Protein AF-A0A1W9HDF4-F1 (afdb_monomer_lite)

pLDDT: mean 75.87, std 14.97, range [34.97, 94.56]

Foldseek 3Di:
DLVVQVLQCQLVVHQKDWAALVRVCVVPVDDSVVSVVVQCVCCPPVNNQKDFPAPADNPGTTIIGGWDWDWDPDDPPDDTDTDTDRSCVLCCCQPLVVLLVPDDPVVNVVLVVLLVPDDPVVNVVLLVVLVVVCVVSVHDDDPVVSVSSSSSSSCVPPVVVVCCVVPVCSPPSPVDDDD

Sequence (179 aa):
MFLQLVRETLARGRDRVRITIRALMEKTGLSKETVSHALRQLSSPSVDLVNVVDAGGAHRAGQYQVRWYTYEKRTFGTQPQRSRMKVRSLIDHSSIENRLLSLSAEDRALLEQSYLALQPTERRDVEDTVRDNLRTLGMVVTKPAFHQYVLYETMRRTMYHHIRRHYPNMFVFNPVSTS

Secondary structure (DSSP, 8-state):
-HHHHHHHHHTTT-SSEEE-HHHHHHHHT--HHHHHHHHHHHTSTTT--EEEEE---SSS-EEEEEPEEEEPP--TT----EEEEPHHHHHHHH-HHHHHHTS-HHHHHHHHHHHHHS-HHHHHHHHHHHHHHHHHHT----HHHHHHHHHHHHHHHHSHHHHHHH-TTSS--------

Structure (mmCIF, N/CA/C/O backbone):
data_AF-A0A1W9HDF4-F1
#
_entry.id   AF-A0A1W9HDF4-F1
#
loop_
_atom_site.group_PDB
_atom_site.id
_atom_site.type_symbol
_atom_site.label_atom_id
_atom_site.label_alt_id
_atom_site.label_comp_id
_atom_site.label_asym_id
_atom_site.label_entity_id
_atom_site.label_seq_id
_atom_site.pdbx_PDB_ins_code
_atom_site.Cartn_x
_atom_site.Cartn_y
_atom_site.Cartn_z
_atom_site.occupancy
_atom_site.B_iso_or_equiv
_atom_site.auth_seq_id
_atom_site.auth_comp_id
_atom_site.auth_asym_id
_atom_site.auth_atom_id
_atom_site.pdbx_PDB_model_num
ATOM 1 N N . MET A 1 1 ? -9.714 7.488 15.473 1.00 73.69 1 MET A N 1
ATOM 2 C CA . MET A 1 1 ? -9.322 6.215 16.127 1.00 73.69 1 MET A CA 1
ATOM 3 C C . MET A 1 1 ? -9.358 5.022 15.166 1.00 73.69 1 MET A C 1
ATOM 5 O O . MET A 1 1 ? -8.306 4.435 14.955 1.00 73.69 1 MET A O 1
ATOM 9 N N . PHE A 1 2 ? -10.486 4.715 14.508 1.00 72.19 2 PHE A N 1
ATOM 10 C CA . PHE A 1 2 ? -10.570 3.617 13.522 1.00 72.19 2 PHE A CA 1
ATOM 11 C C . PHE A 1 2 ? -9.492 3.682 12.423 1.00 72.19 2 PHE A C 1
ATOM 13 O O . PHE A 1 2 ? -8.746 2.727 12.240 1.00 72.19 2 PHE A O 1
ATOM 20 N N . LEU A 1 3 ? -9.324 4.845 11.778 1.00 68.62 3 LEU A N 1
ATOM 21 C CA . LEU A 1 3 ? -8.291 5.068 10.753 1.00 68.62 3 LEU A CA 1
ATOM 22 C C . LEU A 1 3 ? -6.858 4.807 11.256 1.00 68.62 3 LEU A C 1
ATOM 24 O O . LEU A 1 3 ? -6.003 4.369 10.492 1.00 68.62 3 LEU A O 1
ATOM 28 N N . GLN A 1 4 ? -6.593 5.019 12.549 1.00 76.75 4 GLN A N 1
ATOM 29 C CA . GLN A 1 4 ? -5.283 4.732 13.132 1.00 76.75 4 GLN A CA 1
ATOM 30 C C . GLN A 1 4 ? -5.059 3.223 13.285 1.00 76.75 4 GLN A C 1
ATOM 32 O O . GLN A 1 4 ? -3.978 2.737 12.969 1.00 76.75 4 GLN A O 1
ATOM 37 N N . LEU A 1 5 ? -6.075 2.469 13.718 1.00 73.19 5 LEU A N 1
ATOM 38 C CA . LEU A 1 5 ? -6.012 1.003 13.771 1.00 73.19 5 LEU A CA 1
ATOM 39 C C . LEU A 1 5 ? -5.885 0.395 12.367 1.00 73.19 5 LEU A C 1
ATOM 41 O O . LEU A 1 5 ? -5.130 -0.554 12.163 1.00 73.19 5 LEU A O 1
ATOM 45 N N . VAL A 1 6 ? -6.576 0.981 11.388 1.00 71.50 6 VAL A N 1
ATOM 46 C CA . VAL A 1 6 ? -6.438 0.659 9.963 1.00 71.50 6 VAL A CA 1
ATOM 47 C C . VAL A 1 6 ? -5.000 0.868 9.487 1.00 71.50 6 VAL A C 1
ATOM 49 O O . VAL A 1 6 ? -4.418 -0.022 8.876 1.00 71.50 6 VAL A O 1
ATOM 52 N N . ARG A 1 7 ? -4.387 2.013 9.799 1.00 69.56 7 ARG A N 1
ATOM 53 C CA . ARG A 1 7 ? -2.997 2.287 9.414 1.00 69.56 7 ARG A CA 1
ATOM 54 C C . ARG A 1 7 ? -2.027 1.284 10.040 1.00 69.56 7 ARG A C 1
ATOM 56 O O . ARG A 1 7 ? -1.151 0.781 9.351 1.00 69.56 7 ARG A O 1
ATOM 63 N N . GLU A 1 8 ? -2.194 0.957 11.320 1.00 70.75 8 GLU A N 1
ATOM 64 C CA . GLU A 1 8 ? -1.328 -0.008 12.016 1.00 70.75 8 GLU A CA 1
ATOM 65 C C . GLU A 1 8 ? -1.533 -1.464 11.548 1.00 70.75 8 GLU A C 1
ATOM 67 O O . GLU A 1 8 ? -0.608 -2.268 11.671 1.00 70.75 8 GLU A O 1
ATOM 72 N N . THR A 1 9 ? -2.710 -1.814 11.010 1.00 68.50 9 THR A N 1
ATOM 73 C CA . THR A 1 9 ? -2.972 -3.131 10.392 1.00 68.50 9 THR A CA 1
ATOM 74 C C . THR A 1 9 ? -2.440 -3.194 8.960 1.00 68.50 9 THR A C 1
ATOM 76 O O . THR A 1 9 ? -1.577 -4.021 8.665 1.00 68.50 9 THR A O 1
ATOM 79 N N . LEU A 1 10 ? -2.909 -2.306 8.075 1.00 63.28 10 LEU A N 1
ATOM 80 C CA . LEU A 1 10 ? -2.594 -2.343 6.643 1.00 63.28 10 LEU A CA 1
ATOM 81 C C . LEU A 1 10 ? -1.150 -1.951 6.337 1.00 63.28 10 LEU A C 1
ATOM 83 O O . LEU A 1 10 ? -0.458 -2.700 5.656 1.00 63.28 10 LEU A O 1
ATOM 87 N N . ALA A 1 11 ? -0.662 -0.820 6.860 1.00 59.16 11 ALA A N 1
ATOM 88 C CA . ALA A 1 11 ? 0.677 -0.332 6.509 1.00 59.16 11 ALA A CA 1
ATOM 89 C C . ALA A 1 11 ? 1.799 -1.239 7.043 1.00 59.16 11 ALA A C 1
ATOM 91 O O . ALA A 1 11 ? 2.931 -1.164 6.579 1.00 59.16 11 ALA A O 1
ATOM 92 N N . ARG A 1 12 ? 1.496 -2.100 8.023 1.00 61.19 12 ARG A N 1
ATOM 93 C CA . ARG A 1 12 ? 2.459 -3.034 8.625 1.00 61.19 12 ARG A CA 1
ATOM 94 C C . ARG A 1 12 ? 2.216 -4.494 8.242 1.00 61.19 12 ARG A C 1
ATOM 96 O O . ARG A 1 12 ? 2.921 -5.359 8.757 1.00 61.19 12 ARG A O 1
ATOM 103 N N . GLY A 1 13 ? 1.215 -4.777 7.405 1.00 54.84 13 GLY A N 1
ATOM 104 C CA . GLY A 1 13 ? 0.866 -6.135 6.980 1.00 54.84 13 GLY A CA 1
ATOM 105 C C . GLY A 1 13 ? 0.425 -7.066 8.116 1.00 54.84 13 GLY A C 1
ATOM 106 O O . GLY A 1 13 ? 0.614 -8.279 8.038 1.00 54.84 13 GLY A O 1
ATOM 107 N N . ARG A 1 14 ? -0.121 -6.519 9.210 1.00 66.06 14 ARG A N 1
ATOM 108 C CA . ARG A 1 14 ? -0.505 -7.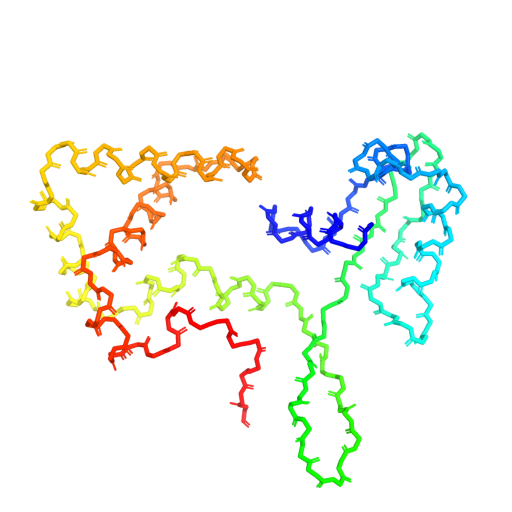290 10.402 1.00 66.06 14 ARG A CA 1
ATOM 109 C C . ARG A 1 14 ? -2.018 -7.438 10.476 1.00 66.06 14 ARG A C 1
ATOM 111 O O . ARG A 1 14 ? -2.751 -6.458 10.424 1.00 66.06 14 ARG A O 1
ATOM 118 N N . ASP A 1 15 ? -2.474 -8.662 10.726 1.00 65.81 15 ASP A N 1
ATOM 119 C CA . ASP A 1 15 ? -3.896 -8.956 10.966 1.00 65.81 15 ASP A CA 1
ATOM 120 C C . ASP A 1 15 ? -4.371 -8.453 12.349 1.00 65.81 15 ASP A C 1
ATOM 122 O O . ASP A 1 15 ? -5.561 -8.281 12.600 1.00 65.81 15 ASP A O 1
ATOM 126 N N . ARG A 1 16 ? -3.431 -8.186 13.271 1.00 75.56 16 ARG A N 1
ATOM 127 C CA . ARG A 1 16 ? -3.704 -7.698 14.632 1.00 75.56 16 ARG A CA 1
ATOM 128 C C . ARG A 1 16 ? -2.784 -6.541 15.005 1.00 75.56 16 ARG A C 1
ATOM 130 O O . ARG A 1 16 ? -1.571 -6.601 14.799 1.00 75.56 16 ARG A O 1
ATOM 137 N N . VAL A 1 17 ? -3.354 -5.525 15.639 1.00 80.00 17 VAL A N 1
ATOM 138 C CA . VAL A 1 17 ? -2.650 -4.368 16.195 1.00 80.00 17 VAL A CA 1
ATOM 139 C C . VAL A 1 17 ? -2.481 -4.570 17.688 1.00 80.00 17 VAL A C 1
ATOM 141 O O . VAL A 1 17 ? -3.456 -4.747 18.415 1.00 80.00 17 VAL A O 1
ATOM 144 N N . ARG A 1 18 ? -1.230 -4.515 18.149 1.00 83.31 18 ARG A N 1
ATOM 145 C CA . ARG A 1 18 ? -0.892 -4.390 19.569 1.00 83.31 18 ARG A CA 1
ATOM 146 C C . ARG A 1 18 ? -0.634 -2.923 19.876 1.00 83.31 18 ARG A C 1
ATOM 148 O O . ARG A 1 18 ? 0.366 -2.384 19.413 1.00 83.31 18 ARG A O 1
ATOM 155 N N . ILE A 1 19 ? -1.522 -2.285 20.633 1.00 80.94 19 ILE A N 1
ATOM 156 C CA . ILE A 1 19 ? -1.380 -0.872 21.006 1.00 80.94 19 ILE A CA 1
ATOM 157 C C . ILE A 1 19 ? -1.970 -0.613 22.395 1.00 80.94 19 ILE A C 1
ATOM 159 O O . ILE A 1 19 ? -2.956 -1.229 22.795 1.00 80.94 19 ILE A O 1
ATOM 163 N N . THR A 1 20 ? -1.341 0.269 23.169 1.00 84.44 20 THR A N 1
ATOM 164 C CA . THR A 1 20 ? -1.866 0.706 24.471 1.00 84.44 20 THR A CA 1
ATOM 165 C C . THR A 1 20 ? -2.907 1.808 24.281 1.00 84.44 20 THR A C 1
ATOM 167 O O . THR A 1 20 ? -2.873 2.548 23.296 1.00 84.44 20 THR A O 1
ATOM 170 N N . ILE A 1 21 ? -3.811 1.969 25.252 1.00 82.94 21 ILE A N 1
ATOM 171 C CA . ILE A 1 21 ? -4.768 3.089 25.253 1.00 82.94 21 ILE A CA 1
ATOM 172 C C . ILE A 1 21 ? -4.020 4.429 25.262 1.00 82.94 21 ILE A C 1
ATOM 174 O O . ILE A 1 21 ? -4.385 5.333 24.519 1.00 82.94 21 ILE A O 1
ATOM 178 N N . ARG A 1 22 ? -2.919 4.529 26.019 1.00 81.25 22 ARG A N 1
ATOM 179 C CA . ARG A 1 22 ? -2.060 5.720 26.040 1.00 81.25 22 ARG A CA 1
ATOM 180 C C . ARG A 1 22 ? -1.508 6.070 24.654 1.00 81.25 22 ARG A C 1
ATOM 182 O O . ARG A 1 22 ? -1.639 7.209 24.226 1.00 81.25 22 ARG A O 1
ATOM 189 N N . ALA A 1 23 ? -0.965 5.096 23.924 1.00 81.88 23 ALA A N 1
ATOM 190 C CA . ALA A 1 23 ? -0.451 5.336 22.575 1.00 81.88 23 ALA A CA 1
ATOM 191 C C . ALA A 1 23 ? -1.566 5.725 21.587 1.00 81.88 23 ALA A C 1
ATOM 193 O O . ALA A 1 23 ? -1.332 6.506 20.668 1.00 81.88 23 ALA A O 1
ATOM 194 N N . LEU A 1 24 ? -2.788 5.206 21.768 1.00 82.38 24 LEU A N 1
ATOM 195 C CA . LEU A 1 24 ? -3.950 5.648 20.993 1.00 82.38 24 LEU A CA 1
ATOM 196 C C . LEU A 1 24 ? -4.321 7.101 21.304 1.00 82.38 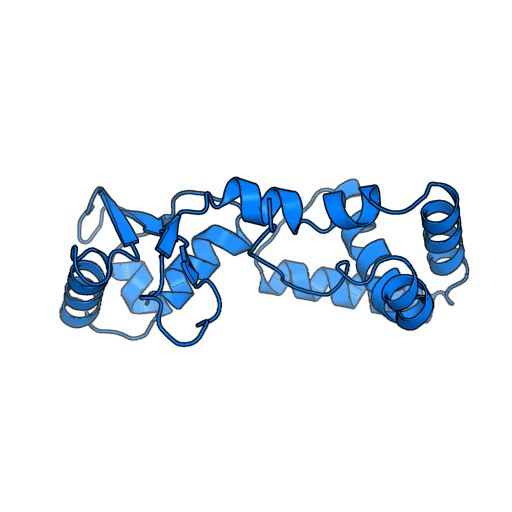24 LEU A C 1
ATOM 198 O O . LEU A 1 24 ? -4.607 7.845 20.368 1.00 82.38 24 LEU A O 1
ATOM 202 N N . MET A 1 25 ? -4.292 7.512 22.574 1.00 86.69 25 MET A N 1
ATOM 203 C CA . MET A 1 25 ? -4.521 8.906 22.971 1.00 86.69 25 MET A CA 1
ATOM 204 C C . MET A 1 25 ? -3.478 9.826 22.334 1.00 86.69 25 MET A C 1
ATOM 206 O O . MET A 1 25 ? -3.850 10.760 21.635 1.00 86.69 25 MET A O 1
ATOM 210 N N . GLU A 1 26 ? -2.189 9.508 22.471 1.00 85.38 26 GLU A N 1
ATOM 211 C CA . GLU A 1 26 ? -1.086 10.298 21.903 1.00 85.38 26 GLU A CA 1
ATOM 212 C C . GLU A 1 26 ? -1.191 10.425 20.373 1.00 85.38 26 GLU A C 1
ATOM 214 O O . GLU A 1 26 ? -1.045 11.513 19.827 1.00 85.38 26 GLU A O 1
ATOM 219 N N . LYS A 1 27 ? -1.519 9.335 19.665 1.00 83.56 27 LYS A N 1
ATOM 220 C CA . LYS A 1 27 ? -1.651 9.343 18.195 1.00 83.56 27 LYS A CA 1
ATOM 221 C C . LYS A 1 27 ? -2.913 10.033 17.679 1.00 83.56 27 LYS A C 1
ATOM 223 O O . LYS A 1 27 ? -2.958 10.386 16.505 1.00 83.56 27 LYS A O 1
ATOM 228 N N . THR A 1 28 ? -3.963 10.139 18.493 1.00 79.69 28 THR A N 1
ATOM 229 C CA . THR A 1 28 ? -5.262 10.680 18.050 1.00 79.69 28 THR A CA 1
ATOM 230 C C . THR A 1 28 ? -5.625 12.018 18.684 1.00 79.69 28 THR A C 1
ATOM 232 O O . THR A 1 28 ? -6.582 12.636 18.233 1.00 79.69 28 THR A O 1
ATOM 235 N N . GLY A 1 29 ? -4.898 12.456 19.714 1.00 85.25 29 GLY A N 1
ATOM 236 C CA . GLY A 1 29 ? -5.218 13.645 20.507 1.00 85.25 29 GLY A CA 1
ATOM 237 C C . GLY A 1 29 ? -6.481 13.508 21.369 1.00 85.25 29 GLY A C 1
ATOM 238 O O . GLY A 1 29 ? -6.961 14.502 21.902 1.00 85.25 29 GLY A O 1
ATOM 239 N N . LEU A 1 30 ? -7.054 12.305 21.493 1.00 87.50 30 LEU A N 1
ATOM 240 C CA . LEU A 1 30 ? -8.329 12.077 22.183 1.00 87.50 30 LEU A CA 1
ATOM 241 C C . LEU A 1 30 ? -8.135 11.716 23.661 1.00 87.50 30 LEU A C 1
ATOM 243 O O . LEU A 1 30 ? -7.152 11.071 24.031 1.00 87.50 30 LEU A O 1
ATOM 247 N N . SER A 1 31 ? -9.123 12.059 24.497 1.00 88.88 31 SER A N 1
ATOM 248 C CA . SER A 1 31 ? -9.142 11.659 25.910 1.00 88.88 31 SER A CA 1
ATOM 249 C C . SER A 1 31 ? -9.297 10.145 26.077 1.00 88.88 31 SER A C 1
ATOM 251 O O . SER A 1 31 ? -9.812 9.444 25.198 1.00 88.88 31 SER A O 1
ATOM 253 N N . LYS A 1 32 ? -8.891 9.626 27.240 1.00 86.19 32 LYS A N 1
ATOM 254 C CA . LYS A 1 32 ? -8.983 8.198 27.572 1.00 86.19 32 LYS A CA 1
ATOM 255 C C . LYS A 1 32 ? -10.421 7.686 27.477 1.00 86.19 32 LYS A C 1
ATOM 257 O O . LYS A 1 32 ? -10.657 6.602 26.938 1.00 86.19 32 LYS A O 1
ATOM 262 N N . GLU A 1 33 ? -11.374 8.463 27.978 1.00 86.88 33 GLU A N 1
ATOM 263 C CA . GLU A 1 33 ? -12.805 8.153 27.976 1.00 86.88 33 GLU A CA 1
ATOM 264 C C . GLU A 1 33 ? -13.315 8.061 26.539 1.00 86.88 33 GLU A C 1
ATOM 266 O O . GLU A 1 33 ? -13.975 7.085 26.180 1.00 86.88 33 GLU A O 1
ATOM 271 N N . THR A 1 34 ? -12.920 9.019 25.695 1.00 86.44 34 THR A N 1
ATOM 272 C CA . THR A 1 34 ? -13.292 9.066 24.278 1.00 86.44 34 THR A CA 1
ATOM 273 C C . THR A 1 34 ? -12.715 7.879 23.513 1.00 86.44 34 THR A C 1
ATOM 275 O O . THR A 1 34 ? -13.435 7.223 22.763 1.00 86.44 34 THR A O 1
ATOM 278 N N . VAL A 1 35 ? -11.439 7.542 23.732 1.00 85.88 35 VAL A N 1
ATOM 279 C CA . VAL A 1 35 ? -10.800 6.366 23.117 1.00 85.88 35 VAL A CA 1
ATOM 280 C C . VAL A 1 35 ? -11.504 5.079 23.548 1.00 85.88 35 VAL A C 1
ATOM 282 O O . VAL A 1 35 ? -11.817 4.236 22.708 1.00 85.88 35 VAL A O 1
ATOM 285 N N . SER A 1 36 ? -11.806 4.940 24.839 1.00 85.62 36 SER A N 1
ATOM 286 C CA . SER A 1 36 ? -12.456 3.747 25.396 1.00 85.62 36 SER A CA 1
ATOM 287 C C . SER A 1 36 ? -13.902 3.601 24.917 1.00 85.62 36 SER A C 1
ATOM 289 O O . SER A 1 36 ? -14.360 2.497 24.623 1.00 85.62 36 SER A O 1
ATOM 291 N N . HIS A 1 37 ? -14.640 4.708 24.821 1.00 86.69 37 HIS A N 1
ATOM 292 C CA . HIS A 1 37 ? -15.989 4.734 24.264 1.00 86.69 37 HIS A CA 1
ATOM 293 C C . HIS A 1 37 ? -15.977 4.401 22.771 1.00 86.69 37 HIS A C 1
ATOM 295 O O . HIS A 1 37 ? -16.735 3.543 22.327 1.00 86.69 37 HIS A O 1
ATOM 301 N N . ALA A 1 38 ? -15.063 5.003 22.009 1.00 84.31 38 ALA A N 1
ATOM 302 C CA . ALA A 1 38 ? -14.924 4.726 20.590 1.00 84.31 38 ALA A CA 1
ATOM 303 C C . ALA A 1 38 ? -14.551 3.255 20.335 1.00 84.31 38 ALA A C 1
ATOM 305 O O . ALA A 1 38 ? -15.099 2.651 19.422 1.00 84.31 38 ALA A O 1
ATOM 306 N N . LEU A 1 39 ? -13.677 2.645 21.147 1.00 85.19 39 LEU A N 1
ATOM 307 C CA . LEU A 1 39 ? -13.355 1.214 21.031 1.00 85.19 39 LEU A CA 1
ATOM 308 C C . LEU A 1 39 ? -14.587 0.341 21.278 1.00 85.19 39 LEU A C 1
ATOM 310 O O . LEU A 1 39 ? -14.863 -0.534 20.463 1.00 85.19 39 LEU A O 1
ATOM 314 N N . ARG A 1 40 ? -15.365 0.632 22.331 1.00 85.38 40 ARG A N 1
ATOM 315 C CA . ARG A 1 40 ? -16.626 -0.072 22.618 1.00 85.38 40 ARG A CA 1
ATOM 316 C C . ARG A 1 40 ? -17.652 0.075 21.498 1.00 85.38 40 ARG A C 1
ATOM 318 O O . ARG A 1 40 ? -18.304 -0.900 21.147 1.00 85.38 40 ARG A O 1
ATOM 325 N N . GLN A 1 41 ? -17.792 1.270 20.926 1.00 83.25 41 GLN A N 1
ATOM 326 C CA . GLN A 1 41 ? -18.705 1.488 19.806 1.00 83.25 41 GLN A CA 1
ATOM 327 C C . GLN A 1 41 ? -18.247 0.746 18.553 1.00 83.25 41 GLN A C 1
ATOM 329 O O . GLN A 1 41 ? -19.058 0.074 17.925 1.00 83.25 41 GLN A O 1
ATOM 334 N N . LEU A 1 42 ? -16.958 0.799 18.212 1.00 82.31 42 LEU A N 1
ATOM 335 C CA . LEU A 1 42 ? -16.423 0.084 17.051 1.00 82.31 42 LEU A CA 1
ATOM 336 C C . LEU A 1 42 ? -16.481 -1.440 17.200 1.00 82.31 42 LEU A C 1
ATOM 338 O O . LEU A 1 42 ? -16.573 -2.127 16.185 1.00 82.31 42 LEU A O 1
ATOM 342 N N . SER A 1 43 ? -16.431 -1.964 18.427 1.00 83.94 43 SER A N 1
ATOM 343 C CA . SER A 1 43 ? -16.581 -3.395 18.712 1.00 83.94 43 SER A CA 1
ATOM 344 C C . SER A 1 43 ? -18.008 -3.821 19.045 1.00 83.94 43 SER A C 1
ATOM 346 O O . SER A 1 43 ? -18.232 -4.982 19.384 1.00 83.94 43 SER A O 1
ATOM 348 N N . SER A 1 44 ? -18.970 -2.898 19.005 1.00 78.50 44 SER A N 1
ATOM 349 C CA . SER A 1 44 ? -20.373 -3.222 19.252 1.00 78.50 44 SER A CA 1
ATOM 350 C C . SER A 1 44 ? -20.926 -4.105 18.127 1.00 78.50 44 SER A C 1
ATOM 352 O O . SER A 1 44 ? -20.519 -3.928 16.979 1.00 78.50 44 SER A O 1
ATOM 354 N N . PRO A 1 45 ? -21.889 -5.004 18.397 1.00 71.75 45 PRO A N 1
ATOM 355 C CA . PRO A 1 45 ? -22.471 -5.860 17.360 1.00 71.75 45 PRO A CA 1
ATOM 356 C C . PRO A 1 45 ? -23.126 -5.096 16.197 1.00 71.75 45 PRO A C 1
ATOM 358 O O . PRO A 1 45 ? -23.219 -5.621 15.092 1.00 71.75 45 PRO A O 1
ATOM 361 N N . SER A 1 46 ? -23.577 -3.858 16.423 1.00 68.19 46 SER A N 1
ATOM 362 C CA . SER A 1 46 ? -24.209 -3.024 15.394 1.00 68.19 46 SER A CA 1
ATOM 363 C C . SER A 1 46 ? -23.201 -2.420 14.405 1.00 68.19 46 SER A C 1
ATOM 365 O O . SER A 1 46 ? -23.499 -2.272 13.215 1.00 68.19 46 SER A O 1
ATOM 367 N N . VAL A 1 47 ? -21.995 -2.088 14.872 1.00 74.62 47 VAL A N 1
ATOM 368 C CA . VAL A 1 47 ? -20.924 -1.500 14.050 1.00 74.62 47 VAL A CA 1
ATOM 369 C C . VAL A 1 47 ? -19.959 -2.580 13.556 1.00 74.62 47 VAL A C 1
ATOM 371 O O . VAL A 1 47 ? -19.673 -2.648 12.365 1.00 74.62 47 VAL A O 1
ATOM 374 N N . ASP A 1 48 ? -19.498 -3.430 14.472 1.00 73.38 48 ASP A N 1
ATOM 375 C CA . ASP A 1 48 ? -18.649 -4.609 14.277 1.00 73.38 48 ASP A CA 1
ATOM 376 C C . ASP A 1 48 ? -17.391 -4.388 13.420 1.00 73.38 48 ASP A C 1
ATOM 378 O O . ASP A 1 48 ? -16.966 -5.264 12.670 1.00 73.38 48 ASP A O 1
ATOM 382 N N . LEU A 1 49 ? -16.774 -3.208 13.522 1.00 76.25 49 LEU A N 1
ATOM 383 C CA . LEU A 1 49 ? -15.585 -2.816 12.754 1.00 76.25 49 LEU A CA 1
ATOM 384 C C . LEU A 1 49 ? -14.265 -3.214 13.428 1.00 76.25 49 LEU A C 1
ATOM 386 O O . LEU A 1 49 ? -13.225 -3.277 12.772 1.00 76.25 49 LEU A O 1
ATOM 390 N N . VAL A 1 50 ? -14.269 -3.463 14.738 1.00 80.00 50 VAL A N 1
ATOM 391 C CA . VAL A 1 50 ? -13.075 -3.855 15.498 1.00 80.00 50 VAL A CA 1
ATOM 392 C C . VAL A 1 50 ? -13.404 -5.033 16.403 1.00 80.00 50 VAL A C 1
ATOM 394 O O . VAL A 1 50 ? -14.275 -4.954 17.257 1.00 80.00 50 VAL A O 1
ATOM 397 N N . ASN A 1 51 ? -12.654 -6.121 16.270 1.00 81.56 51 ASN A N 1
ATOM 398 C CA . ASN A 1 51 ? -12.629 -7.184 17.259 1.00 81.56 51 ASN A CA 1
ATOM 399 C C . ASN A 1 51 ? -11.625 -6.836 18.365 1.00 81.56 51 ASN A C 1
ATOM 401 O O . ASN A 1 51 ? -10.434 -6.669 18.086 1.00 81.56 51 ASN A O 1
ATOM 405 N N . VAL A 1 52 ? -12.076 -6.773 19.614 1.00 82.44 52 VAL A N 1
ATOM 406 C CA . VAL A 1 52 ? -11.176 -6.685 20.771 1.00 82.44 52 VAL A CA 1
ATOM 407 C C . VAL A 1 52 ? -10.780 -8.110 21.151 1.00 82.44 52 VAL A C 1
ATOM 409 O O . VAL A 1 52 ? -11.602 -8.867 21.653 1.00 82.44 52 VAL A O 1
ATOM 412 N N . VAL A 1 53 ? -9.537 -8.493 20.855 1.00 81.12 53 VAL A N 1
ATOM 413 C CA . VAL A 1 53 ? -8.997 -9.829 21.172 1.00 81.12 53 VAL A CA 1
ATOM 414 C C . VAL A 1 53 ? -8.481 -9.863 22.612 1.00 81.12 53 VAL A C 1
ATOM 416 O O . VAL A 1 53 ? -8.717 -10.827 23.330 1.00 81.12 53 VAL A O 1
ATOM 419 N N . ASP A 1 54 ? -7.804 -8.792 23.033 1.00 81.50 54 ASP A N 1
ATOM 420 C CA . ASP A 1 54 ? -7.417 -8.522 24.422 1.00 81.50 54 ASP A CA 1
ATOM 421 C C . ASP A 1 54 ? -7.595 -7.016 24.654 1.00 81.50 54 ASP A C 1
ATOM 423 O O . ASP A 1 54 ? -7.020 -6.207 23.923 1.00 81.50 54 ASP A O 1
ATOM 427 N N . ALA A 1 55 ? -8.400 -6.620 25.639 1.00 74.19 55 ALA A N 1
ATOM 428 C CA . ALA A 1 55 ? -8.625 -5.207 25.946 1.00 74.19 55 ALA A CA 1
ATOM 429 C C . ALA A 1 55 ? -7.361 -4.520 26.498 1.00 74.19 55 ALA A C 1
ATOM 431 O O . ALA A 1 55 ? -7.225 -3.298 26.404 1.00 74.19 55 ALA A O 1
ATOM 432 N N . GLY A 1 56 ? -6.407 -5.292 27.031 1.00 80.19 56 GLY A N 1
ATOM 433 C CA . GLY A 1 56 ? -5.226 -4.753 27.691 1.00 80.19 56 GLY A CA 1
ATOM 434 C C . GLY A 1 56 ? -5.585 -3.880 28.899 1.00 80.19 56 GLY A C 1
ATOM 435 O O . GLY A 1 56 ? -6.599 -4.078 29.563 1.00 80.19 56 GLY A O 1
ATOM 436 N N . GLY A 1 57 ? -4.726 -2.906 29.200 1.00 70.44 57 GLY A N 1
ATOM 437 C CA . GLY A 1 57 ? -4.918 -1.954 30.296 1.00 70.44 57 GLY A CA 1
ATOM 438 C C . GLY A 1 57 ? -4.227 -0.620 30.014 1.00 70.44 57 GLY A C 1
ATOM 439 O O . GLY A 1 57 ? -3.705 -0.396 28.923 1.00 70.44 57 GLY A O 1
ATOM 440 N N . ALA A 1 58 ? -4.175 0.278 31.001 1.00 63.78 58 ALA A N 1
ATOM 441 C CA . ALA A 1 58 ? -3.547 1.597 30.828 1.00 63.78 58 ALA A CA 1
ATOM 442 C C . ALA A 1 58 ? -2.070 1.507 30.385 1.00 63.78 58 ALA A C 1
ATOM 444 O O . ALA A 1 58 ? -1.631 2.269 29.524 1.00 63.78 58 ALA A O 1
ATOM 445 N N . HIS A 1 59 ? -1.338 0.524 30.921 1.00 72.81 59 HIS A N 1
ATOM 446 C CA . HIS A 1 59 ? 0.085 0.283 30.641 1.00 72.81 59 HIS A CA 1
ATOM 447 C C . HIS A 1 59 ? 0.351 -1.037 29.902 1.00 72.81 59 HIS A C 1
ATOM 449 O O . HIS A 1 59 ? 1.491 -1.334 29.558 1.00 72.81 59 HIS A O 1
ATOM 455 N N . ARG A 1 60 ? -0.694 -1.826 29.625 1.00 80.69 60 ARG A N 1
ATOM 456 C CA . ARG A 1 60 ? -0.597 -3.114 28.927 1.00 80.69 60 ARG A CA 1
ATOM 457 C C . ARG A 1 60 ? -1.229 -2.993 27.547 1.00 80.69 60 ARG A C 1
ATOM 459 O O . ARG A 1 60 ? -2.378 -2.578 27.431 1.00 80.69 60 ARG A O 1
ATOM 466 N N . ALA A 1 61 ? -0.485 -3.355 26.504 1.00 80.94 61 ALA A N 1
ATOM 467 C CA . ALA A 1 61 ? -0.984 -3.277 25.135 1.00 80.94 61 ALA A CA 1
ATOM 468 C C . ALA A 1 61 ? -2.186 -4.210 24.942 1.00 80.94 61 ALA A C 1
ATOM 470 O O . ALA A 1 61 ? -2.084 -5.409 25.204 1.00 80.94 61 ALA A O 1
ATOM 471 N N . GLY A 1 62 ? -3.295 -3.652 24.458 1.00 82.62 62 GLY A N 1
ATOM 472 C CA . GLY A 1 62 ? -4.426 -4.436 23.979 1.00 82.62 62 GLY A CA 1
ATOM 473 C C . GLY A 1 62 ? -4.135 -5.006 22.593 1.00 82.62 62 GLY A C 1
ATOM 474 O O . GLY A 1 62 ? -3.290 -4.485 21.857 1.00 82.62 62 GLY A O 1
ATOM 475 N N . GLN A 1 63 ? -4.825 -6.086 22.242 1.00 85.94 63 GLN A N 1
ATOM 476 C CA . GLN A 1 63 ? -4.836 -6.665 20.905 1.00 85.94 63 GLN A CA 1
ATOM 477 C C . GLN A 1 63 ? -6.166 -6.371 20.223 1.00 85.94 63 GLN A C 1
ATOM 479 O O . GLN A 1 63 ? -7.219 -6.843 20.649 1.00 85.94 63 GLN A O 1
ATOM 484 N N . TYR A 1 64 ? -6.094 -5.646 19.115 1.00 82.81 64 TYR A N 1
ATOM 485 C CA . TYR A 1 64 ? -7.247 -5.247 18.322 1.00 82.81 64 TYR A CA 1
ATOM 486 C C . TYR A 1 64 ? -7.101 -5.795 16.910 1.00 82.81 64 TYR A C 1
ATOM 488 O O . TYR A 1 64 ? -6.035 -5.691 16.304 1.00 82.81 64 TYR A O 1
ATOM 496 N N . GLN A 1 65 ? -8.167 -6.365 16.367 1.00 79.69 65 GLN A N 1
ATOM 497 C CA . GLN A 1 65 ? -8.228 -6.784 14.972 1.00 79.69 65 GLN A CA 1
ATOM 498 C C . GLN A 1 65 ? -9.271 -5.935 14.259 1.00 79.69 65 GLN A C 1
ATOM 500 O O . GLN A 1 65 ? -10.436 -5.918 14.647 1.00 79.69 65 GLN A O 1
ATOM 505 N N . VAL A 1 66 ? -8.859 -5.231 13.211 1.00 77.19 66 VAL A N 1
ATOM 506 C CA . VAL A 1 66 ? -9.792 -4.493 12.357 1.00 77.19 66 VAL A CA 1
ATOM 507 C C . VAL A 1 66 ? -10.559 -5.503 11.506 1.00 77.19 66 VAL A C 1
ATOM 509 O O . VAL A 1 66 ? -9.950 -6.346 10.845 1.00 77.19 66 VAL A O 1
ATOM 512 N N . ARG A 1 67 ? -11.892 -5.451 11.550 1.00 71.81 67 ARG A N 1
ATOM 513 C CA . ARG A 1 67 ? -12.771 -6.270 10.711 1.00 71.81 67 ARG A CA 1
ATOM 514 C C . ARG A 1 67 ? -13.078 -5.491 9.436 1.00 71.81 67 ARG A C 1
ATOM 516 O O . ARG A 1 67 ? -13.576 -4.369 9.489 1.00 71.81 67 ARG A O 1
ATOM 523 N N . TRP A 1 68 ? -12.753 -6.091 8.297 1.00 66.50 68 TRP A N 1
ATOM 524 C CA . TRP A 1 68 ? -12.911 -5.474 6.986 1.00 66.50 68 TRP A CA 1
ATOM 525 C C . TRP A 1 68 ? -14.140 -6.043 6.300 1.00 66.50 68 TRP A C 1
ATOM 527 O O . TRP A 1 68 ? -14.264 -7.259 6.137 1.00 66.50 68 TRP A O 1
ATOM 537 N N . TYR A 1 69 ? -15.035 -5.149 5.898 1.00 62.84 69 TYR A N 1
ATOM 538 C CA . TYR A 1 69 ? -16.211 -5.495 5.115 1.00 62.84 69 TYR A CA 1
ATOM 539 C C . TYR A 1 69 ? -16.146 -4.782 3.786 1.00 62.84 69 TYR A C 1
ATOM 541 O O . TYR A 1 69 ? -15.783 -3.605 3.720 1.00 62.84 69 TYR A O 1
ATOM 549 N N . THR A 1 70 ? -16.557 -5.484 2.744 1.00 51.78 70 THR A N 1
ATOM 550 C CA . THR A 1 70 ? -16.987 -4.832 1.518 1.00 51.78 70 THR A CA 1
ATOM 551 C C . THR A 1 70 ? -18.486 -4.646 1.563 1.00 51.78 70 THR A C 1
ATOM 553 O O . THR A 1 70 ? -19.236 -5.515 2.012 1.00 51.78 70 THR A O 1
ATOM 556 N N . TYR A 1 71 ? -18.908 -3.467 1.126 1.00 45.62 71 TYR A N 1
ATOM 557 C CA . TYR A 1 71 ? -20.298 -3.226 0.806 1.00 45.62 71 TYR A CA 1
ATOM 558 C C . TYR A 1 71 ? -20.494 -3.626 -0.646 1.00 45.62 71 TYR A C 1
ATOM 560 O O . TYR A 1 71 ? -19.841 -3.073 -1.533 1.00 45.62 71 TYR A O 1
ATOM 568 N N . GLU A 1 72 ? -21.384 -4.581 -0.886 1.00 47.09 72 GLU A N 1
ATOM 569 C CA . GLU A 1 72 ? -21.889 -4.795 -2.231 1.00 47.09 72 GLU A CA 1
ATOM 570 C C . GLU A 1 72 ? -22.687 -3.551 -2.653 1.00 47.09 72 GLU A C 1
ATOM 572 O O . GLU A 1 72 ? -23.451 -2.975 -1.866 1.00 47.09 72 GLU A O 1
ATOM 577 N N . LYS A 1 73 ? -22.435 -3.060 -3.870 1.00 40.81 73 LYS A N 1
ATOM 578 C CA . LYS A 1 73 ? -23.065 -1.837 -4.377 1.00 40.81 73 LYS A CA 1
ATOM 579 C C . LYS A 1 73 ? -24.577 -2.065 -4.423 1.00 40.81 73 LYS A C 1
ATOM 581 O O . LYS A 1 73 ? -25.019 -3.045 -5.008 1.00 40.81 73 LYS A O 1
ATOM 586 N N . ARG A 1 74 ? -25.355 -1.158 -3.817 1.00 43.47 74 ARG A N 1
ATOM 587 C CA . ARG A 1 74 ? -26.827 -1.224 -3.796 1.00 43.47 74 ARG A CA 1
ATOM 588 C C . ARG A 1 74 ? -27.371 -1.461 -5.205 1.00 43.47 74 ARG A C 1
ATOM 590 O O . ARG A 1 74 ? -27.349 -0.554 -6.036 1.00 43.47 74 ARG A O 1
ATOM 597 N N . THR A 1 75 ? -27.905 -2.647 -5.436 1.00 52.69 75 THR A N 1
ATOM 598 C CA . THR A 1 75 ? -28.936 -2.881 -6.439 1.00 52.69 75 THR A CA 1
ATOM 599 C C . THR A 1 75 ? -30.281 -2.485 -5.822 1.00 52.69 75 THR A C 1
ATOM 601 O O . THR A 1 75 ? -30.511 -2.651 -4.623 1.00 52.69 75 THR A O 1
ATOM 604 N N . PHE A 1 76 ? -31.142 -1.824 -6.600 1.00 45.69 76 PHE A N 1
ATOM 605 C CA . PHE A 1 76 ? -32.461 -1.408 -6.115 1.00 45.69 76 PHE A CA 1
ATOM 606 C C . PHE A 1 76 ? -33.245 -2.647 -5.648 1.00 45.69 76 PHE A C 1
ATOM 608 O O . PHE A 1 76 ? -33.413 -3.585 -6.419 1.00 45.69 76 PHE A O 1
ATOM 615 N N . GLY A 1 77 ? -33.720 -2.643 -4.397 1.00 61.56 77 GLY A N 1
ATOM 616 C CA . GLY A 1 77 ? -34.556 -3.713 -3.831 1.00 61.56 77 GLY A CA 1
ATOM 617 C C . GLY A 1 77 ? -33.858 -4.691 -2.877 1.00 61.56 77 GLY A C 1
ATOM 618 O O . GLY A 1 77 ? -34.547 -5.438 -2.188 1.00 61.56 77 GLY A O 1
ATOM 619 N N . THR A 1 78 ? -32.530 -4.665 -2.754 1.00 55.97 78 THR A N 1
ATOM 620 C CA . THR A 1 78 ? -31.772 -5.580 -1.878 1.00 55.97 78 THR A CA 1
ATOM 621 C C . THR A 1 78 ? -31.152 -4.852 -0.687 1.00 55.97 78 THR A C 1
ATOM 623 O O . THR A 1 78 ? -30.546 -3.783 -0.813 1.00 55.97 78 THR A O 1
ATOM 626 N N . GLN A 1 79 ? -31.299 -5.433 0.511 1.00 53.66 79 GLN A N 1
ATOM 627 C CA . GLN A 1 79 ? -30.563 -4.965 1.685 1.00 53.66 79 GLN A CA 1
ATOM 628 C C . GLN A 1 79 ? -29.060 -5.202 1.474 1.00 53.66 79 GLN A C 1
ATOM 630 O O . GLN A 1 79 ? -28.681 -6.244 0.939 1.00 53.66 79 GLN A O 1
ATOM 635 N N . PRO A 1 80 ? -28.196 -4.259 1.889 1.00 55.56 80 PRO A N 1
ATOM 636 C CA . PRO A 1 80 ? -26.759 -4.395 1.705 1.00 55.56 80 PRO A CA 1
ATOM 637 C C . PRO A 1 80 ? -26.253 -5.627 2.458 1.00 55.56 80 PRO A C 1
ATOM 639 O O . PRO A 1 80 ? -26.285 -5.659 3.691 1.00 55.56 80 PRO A O 1
ATOM 642 N N . GLN A 1 81 ? -25.759 -6.628 1.729 1.00 56.84 81 GLN A N 1
ATOM 643 C CA . GLN A 1 81 ? -25.059 -7.746 2.342 1.00 56.84 81 GLN A CA 1
ATOM 644 C C . GLN A 1 81 ? -23.626 -7.322 2.667 1.00 56.84 81 GLN A C 1
ATOM 646 O O . GLN A 1 81 ? -22.882 -6.826 1.820 1.00 56.84 81 GLN A O 1
ATOM 651 N N . ARG A 1 82 ? -23.245 -7.475 3.939 1.00 56.81 82 ARG A N 1
ATOM 652 C CA . ARG A 1 82 ? -21.862 -7.292 4.383 1.00 56.81 82 ARG A CA 1
ATOM 653 C C . ARG A 1 82 ? -21.130 -8.608 4.173 1.00 56.81 82 ARG A C 1
ATOM 655 O O . ARG A 1 82 ? -21.380 -9.564 4.903 1.00 56.81 82 ARG A O 1
ATOM 662 N N . SER A 1 83 ? -20.202 -8.648 3.221 1.00 58.19 83 SER A N 1
ATOM 663 C CA . SER A 1 83 ? -19.291 -9.786 3.094 1.00 58.19 83 SER A CA 1
ATOM 664 C C . SER A 1 83 ? -18.017 -9.512 3.899 1.00 58.19 83 SER A C 1
ATOM 666 O O . SER A 1 83 ? -17.445 -8.417 3.851 1.00 58.19 83 SER A O 1
ATOM 668 N N . ARG A 1 84 ? -17.606 -10.480 4.726 1.00 58.50 84 ARG A N 1
ATOM 669 C CA . ARG A 1 84 ? -16.425 -10.356 5.588 1.00 58.50 84 ARG A CA 1
ATOM 670 C C . ARG A 1 84 ? -15.184 -10.749 4.799 1.00 58.50 84 ARG A C 1
ATOM 672 O O . ARG A 1 84 ? -15.061 -11.899 4.387 1.00 58.50 84 ARG A O 1
ATOM 679 N N . MET A 1 85 ? -14.228 -9.834 4.672 1.00 57.81 85 MET A N 1
ATOM 680 C CA . MET A 1 85 ? -12.941 -10.122 4.042 1.00 57.81 85 MET A CA 1
ATOM 681 C C . MET A 1 85 ? -11.838 -10.308 5.080 1.00 57.81 85 MET A C 1
ATOM 683 O O . MET A 1 85 ? -11.792 -9.628 6.109 1.00 57.81 85 MET A O 1
ATOM 687 N N . LYS A 1 86 ? -10.914 -11.234 4.806 1.00 56.34 86 LYS A N 1
ATOM 688 C CA . LYS A 1 86 ? -9.682 -11.372 5.589 1.00 56.34 86 LYS A CA 1
ATOM 689 C C . LYS A 1 86 ? -8.661 -10.347 5.088 1.00 56.34 86 LYS A C 1
ATOM 691 O O . LYS A 1 86 ? -8.487 -10.172 3.890 1.00 56.34 86 LYS A O 1
ATOM 696 N N . VAL A 1 87 ? -7.937 -9.697 6.001 1.00 54.69 87 VAL A N 1
ATOM 697 C CA . VAL A 1 87 ? -6.897 -8.705 5.657 1.00 54.69 87 VAL A CA 1
ATOM 698 C C . VAL A 1 87 ? -5.851 -9.291 4.715 1.00 54.69 87 VAL A C 1
ATOM 700 O O . VAL A 1 87 ? -5.445 -8.627 3.770 1.00 54.69 87 VAL A O 1
ATOM 703 N N . ARG A 1 88 ? -5.467 -10.556 4.934 1.00 49.91 88 ARG A N 1
ATOM 704 C CA . ARG A 1 88 ? -4.533 -11.260 4.051 1.00 49.91 88 ARG A CA 1
ATOM 705 C C . ARG A 1 88 ? -5.024 -11.320 2.610 1.00 49.91 88 ARG A C 1
ATOM 707 O O . ARG A 1 88 ? -4.259 -10.956 1.744 1.00 49.91 88 ARG A O 1
ATOM 714 N N . SER A 1 89 ? -6.294 -11.635 2.344 1.00 48.00 89 SER A N 1
ATOM 715 C CA . SER A 1 89 ? -6.780 -11.678 0.957 1.00 48.00 89 SER A CA 1
ATOM 716 C C . SER A 1 89 ? -6.786 -10.296 0.294 1.00 48.00 89 SER A C 1
ATOM 718 O O . SER A 1 89 ? -6.522 -10.193 -0.896 1.00 48.00 89 SER A O 1
ATOM 720 N N . LEU A 1 90 ? -7.025 -9.216 1.049 1.00 53.00 90 LEU A N 1
ATOM 721 C CA . LEU A 1 90 ? -6.886 -7.853 0.521 1.00 53.00 90 LEU A CA 1
ATOM 722 C C . LEU A 1 90 ? -5.424 -7.523 0.210 1.00 53.00 90 LEU A C 1
ATOM 724 O O . LEU A 1 90 ? -5.140 -7.046 -0.880 1.00 53.00 90 LEU A O 1
ATOM 728 N N . ILE A 1 91 ? -4.507 -7.816 1.134 1.00 52.44 91 ILE A N 1
ATOM 729 C CA . ILE A 1 91 ? -3.072 -7.564 0.959 1.00 52.44 91 ILE A CA 1
ATOM 730 C C . ILE A 1 91 ? -2.501 -8.424 -0.170 1.00 52.44 91 ILE A C 1
ATOM 732 O O . ILE A 1 91 ? -1.752 -7.908 -0.985 1.00 52.44 91 ILE A O 1
ATOM 736 N N . ASP A 1 92 ? -2.884 -9.693 -0.264 1.00 49.75 92 ASP A N 1
ATOM 737 C CA . ASP A 1 92 ? -2.379 -10.623 -1.269 1.00 49.75 92 ASP A CA 1
ATOM 738 C C . ASP A 1 92 ? -2.898 -10.237 -2.664 1.00 49.75 92 ASP A C 1
ATOM 740 O O . ASP A 1 92 ? -2.121 -10.166 -3.605 1.00 49.75 92 ASP A O 1
ATOM 744 N N . HIS A 1 93 ? -4.166 -9.862 -2.836 1.00 48.97 93 HIS A N 1
ATOM 745 C CA . HIS A 1 93 ? -4.644 -9.430 -4.159 1.00 48.97 93 HIS A CA 1
ATOM 746 C C . HIS A 1 93 ? -4.254 -7.987 -4.523 1.00 48.97 93 HIS A C 1
ATOM 748 O O . HIS A 1 93 ? -4.274 -7.626 -5.700 1.00 48.97 93 HIS A O 1
ATOM 754 N N . SER A 1 94 ? -3.886 -7.149 -3.546 1.00 55.53 94 SER A N 1
ATOM 755 C CA . SER A 1 94 ? -3.529 -5.744 -3.780 1.00 55.53 94 SER A CA 1
ATOM 756 C C . SER A 1 94 ? -2.049 -5.412 -3.581 1.00 55.53 94 SER A C 1
ATOM 758 O O . SER A 1 94 ? -1.699 -4.236 -3.706 1.00 55.53 94 SER A O 1
ATOM 760 N N . SER A 1 95 ? -1.186 -6.376 -3.243 1.00 68.44 95 SER A N 1
ATOM 761 C CA . SER A 1 95 ? 0.241 -6.108 -3.039 1.00 68.44 95 SER A CA 1
ATOM 762 C C . SER A 1 95 ? 0.897 -5.716 -4.359 1.00 68.44 95 SER A C 1
ATOM 764 O O . SER A 1 95 ? 0.543 -6.204 -5.433 1.00 68.44 95 SER A O 1
ATOM 766 N N . ILE A 1 96 ? 1.877 -4.818 -4.277 1.00 74.31 96 ILE A N 1
ATOM 767 C CA . ILE A 1 96 ? 2.667 -4.406 -5.441 1.00 74.31 96 ILE A CA 1
ATOM 768 C C . ILE A 1 96 ? 3.374 -5.613 -6.071 1.00 74.31 96 ILE A C 1
ATOM 770 O O . ILE A 1 96 ? 3.424 -5.723 -7.292 1.00 74.31 96 ILE A O 1
ATOM 774 N N . GLU A 1 97 ? 3.835 -6.555 -5.251 1.00 72.12 97 GLU A N 1
ATOM 775 C CA . GLU A 1 97 ? 4.478 -7.790 -5.702 1.00 72.12 97 GLU A CA 1
ATOM 776 C C . GLU A 1 97 ? 3.538 -8.621 -6.582 1.00 72.12 97 GLU A C 1
ATOM 778 O O . GLU A 1 97 ? 3.901 -8.983 -7.699 1.00 72.12 97 GLU A O 1
ATOM 783 N N . ASN A 1 98 ? 2.299 -8.847 -6.134 1.00 71.62 98 ASN A N 1
ATOM 784 C CA . ASN A 1 98 ? 1.324 -9.630 -6.891 1.00 71.62 98 ASN A CA 1
ATOM 785 C C . ASN A 1 98 ? 0.805 -8.884 -8.125 1.00 71.62 98 ASN A C 1
ATOM 787 O O . ASN A 1 98 ? 0.572 -9.501 -9.163 1.00 71.62 98 ASN A O 1
ATOM 791 N N . ARG A 1 99 ? 0.715 -7.551 -8.064 1.00 77.38 99 ARG A N 1
ATOM 792 C CA . ARG A 1 99 ? 0.436 -6.711 -9.240 1.00 77.38 99 ARG A CA 1
ATOM 793 C C . ARG A 1 99 ? 1.518 -6.861 -10.307 1.00 77.38 99 ARG A C 1
ATOM 795 O O . ARG A 1 99 ? 1.196 -7.106 -11.465 1.00 77.38 99 ARG A O 1
ATOM 802 N N . LEU A 1 100 ? 2.791 -6.807 -9.925 1.00 83.94 100 LEU A N 1
ATOM 803 C CA . LEU A 1 100 ? 3.905 -7.013 -10.856 1.00 83.94 100 LEU A CA 1
ATOM 804 C C . LEU A 1 100 ? 4.011 -8.463 -11.351 1.00 83.94 100 LEU A C 1
ATOM 806 O O . LEU A 1 100 ? 4.437 -8.683 -12.480 1.00 83.94 100 LEU A O 1
ATOM 810 N N . LEU A 1 101 ? 3.612 -9.450 -10.543 1.00 83.06 101 LEU A N 1
ATOM 811 C CA . LEU A 1 101 ? 3.526 -10.852 -10.969 1.00 83.06 101 LEU A CA 1
ATOM 812 C C . LEU A 1 101 ? 2.383 -11.111 -11.955 1.00 83.06 101 LEU A C 1
ATOM 814 O O . LEU A 1 101 ? 2.474 -12.053 -12.733 1.00 83.06 101 LEU A O 1
ATOM 818 N N . SER A 1 102 ? 1.329 -10.290 -11.936 1.00 82.88 102 SER A N 1
ATOM 819 C CA . SER A 1 102 ? 0.214 -10.404 -12.886 1.00 82.88 102 SER A CA 1
ATOM 820 C C . SER A 1 102 ? 0.545 -9.896 -14.291 1.00 82.88 102 SER A C 1
ATOM 822 O O . SER A 1 102 ? -0.208 -10.167 -15.225 1.00 82.88 102 SER A O 1
ATOM 824 N N . LEU A 1 103 ? 1.659 -9.171 -14.449 1.00 86.00 103 LEU A N 1
ATOM 825 C CA . LEU A 1 103 ? 2.152 -8.756 -15.757 1.00 86.00 103 LEU A CA 1
ATOM 826 C C . LEU A 1 103 ? 2.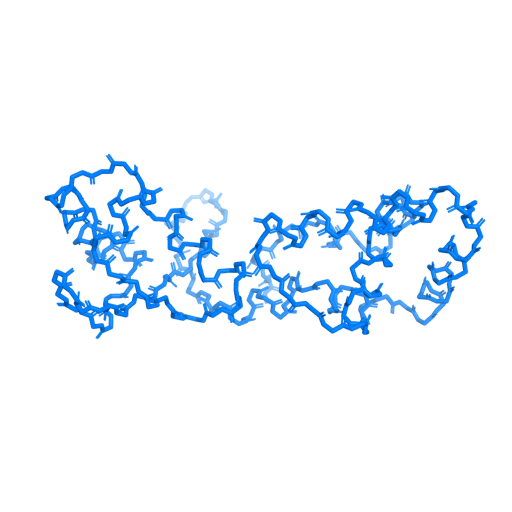617 -9.969 -16.562 1.00 86.00 103 LEU A C 1
ATOM 828 O O . LEU A 1 103 ? 3.246 -10.886 -16.029 1.00 86.00 103 LEU A O 1
ATOM 832 N N . SER A 1 104 ? 2.369 -9.932 -17.870 1.00 90.50 104 SER A N 1
ATOM 833 C CA . SER A 1 104 ? 2.995 -10.854 -18.811 1.00 90.50 104 SER A CA 1
ATOM 834 C C . SER A 1 104 ? 4.525 -10.761 -18.715 1.00 90.50 104 SER A C 1
ATOM 836 O O . SER A 1 104 ? 5.087 -9.734 -18.322 1.00 90.50 104 SER A O 1
ATOM 838 N N . ALA A 1 105 ? 5.225 -11.838 -19.083 1.00 90.25 105 ALA A N 1
ATOM 839 C CA . ALA A 1 105 ? 6.688 -11.841 -19.081 1.00 90.25 105 ALA A CA 1
ATOM 840 C C . ALA A 1 105 ? 7.268 -10.741 -19.992 1.00 90.25 105 ALA A C 1
ATOM 842 O O . ALA A 1 105 ? 8.285 -10.136 -19.655 1.00 90.25 105 ALA A O 1
ATOM 843 N N . GLU A 1 106 ? 6.587 -10.452 -21.103 1.00 91.69 106 GLU A N 1
ATOM 844 C CA . GLU A 1 106 ? 6.949 -9.397 -22.050 1.00 91.69 106 GLU A CA 1
ATOM 845 C C . GLU A 1 106 ? 6.782 -8.001 -21.435 1.00 91.69 106 GLU A C 1
ATOM 847 O O . GLU A 1 106 ? 7.729 -7.218 -21.428 1.00 91.69 106 GLU A O 1
ATOM 852 N N . ASP A 1 107 ? 5.632 -7.714 -20.815 1.00 91.12 107 ASP A N 1
ATOM 853 C CA . ASP A 1 107 ? 5.385 -6.423 -20.158 1.00 91.12 107 ASP A CA 1
ATOM 854 C C . ASP A 1 107 ? 6.321 -6.191 -18.972 1.00 91.12 107 ASP A C 1
ATOM 856 O O . ASP A 1 107 ? 6.738 -5.064 -18.702 1.00 91.12 107 ASP A O 1
ATOM 860 N N . ARG A 1 108 ? 6.683 -7.263 -18.263 1.00 91.31 108 ARG A N 1
ATOM 861 C CA . ARG A 1 108 ? 7.646 -7.195 -17.166 1.00 91.31 108 ARG A CA 1
ATOM 862 C C . ARG A 1 108 ? 9.058 -6.901 -17.669 1.00 91.31 108 ARG A C 1
ATOM 864 O O . ARG A 1 108 ? 9.755 -6.094 -17.056 1.00 91.31 108 ARG A O 1
ATOM 871 N N . ALA A 1 109 ? 9.471 -7.513 -18.778 1.00 92.50 109 ALA A N 1
ATOM 872 C CA . ALA A 1 109 ? 10.746 -7.203 -19.419 1.00 92.50 109 ALA A CA 1
ATOM 873 C C . ALA A 1 109 ? 10.770 -5.758 -19.940 1.00 92.50 109 ALA A C 1
ATOM 875 O O . ALA A 1 109 ? 11.746 -5.042 -19.716 1.00 92.50 109 ALA A O 1
ATOM 876 N N . LEU A 1 110 ? 9.676 -5.302 -20.558 1.00 93.44 110 LEU A N 1
ATOM 877 C CA . LEU A 1 110 ? 9.517 -3.924 -21.018 1.00 93.44 110 LEU A CA 1
ATOM 878 C C . LEU A 1 110 ? 9.578 -2.924 -19.857 1.00 93.44 110 LEU A C 1
ATOM 880 O O . LEU A 1 110 ? 10.180 -1.861 -19.993 1.00 93.44 110 LEU A O 1
ATOM 884 N N . LEU A 1 111 ? 8.998 -3.260 -18.705 1.00 93.62 111 LEU A N 1
ATOM 885 C CA . LEU A 1 111 ? 9.051 -2.424 -17.509 1.00 93.62 111 LEU A CA 1
ATOM 886 C C . LEU A 1 111 ? 10.477 -2.289 -16.954 1.00 93.62 111 LEU A C 1
ATOM 888 O O . LEU A 1 111 ? 10.912 -1.178 -16.653 1.00 93.62 111 LEU A O 1
ATOM 892 N N . GLU A 1 112 ? 11.218 -3.394 -16.858 1.00 93.50 112 GLU A N 1
ATOM 893 C CA . GLU A 1 112 ? 12.630 -3.379 -16.443 1.00 93.50 112 GLU A CA 1
ATOM 894 C C . GLU A 1 112 ? 13.485 -2.562 -17.423 1.00 93.50 112 GLU A C 1
ATOM 896 O O . GLU A 1 112 ? 14.273 -1.709 -17.013 1.00 93.50 112 GLU A O 1
ATOM 901 N N . GLN A 1 113 ? 13.278 -2.745 -18.731 1.00 93.19 113 GLN A N 1
ATOM 902 C CA . GLN A 1 113 ? 13.945 -1.942 -19.758 1.00 93.19 113 GLN A CA 1
ATOM 903 C C . GLN A 1 113 ? 13.585 -0.460 -19.646 1.00 93.19 113 GLN A C 1
ATOM 905 O O . GLN A 1 113 ? 14.466 0.390 -19.748 1.00 93.19 113 GLN A O 1
ATOM 910 N N . SER A 1 114 ? 12.317 -0.146 -19.380 1.00 91.94 114 SER A N 1
ATOM 911 C CA . SER A 1 114 ? 11.848 1.228 -19.198 1.00 91.94 114 SER A CA 1
ATOM 912 C C . SER A 1 114 ? 12.522 1.890 -17.999 1.00 91.94 114 SER A C 1
ATOM 914 O O . SER A 1 114 ? 12.942 3.036 -18.107 1.00 91.94 114 SER A O 1
ATOM 916 N N . TYR A 1 115 ? 12.688 1.174 -16.882 1.00 93.56 115 TYR A N 1
ATOM 917 C CA . TYR A 1 115 ? 13.438 1.673 -15.726 1.00 93.56 115 TYR A CA 1
ATOM 918 C C . TYR A 1 115 ? 14.917 1.915 -16.058 1.00 93.56 115 TYR A C 1
ATOM 920 O O . TYR A 1 115 ? 15.470 2.956 -15.700 1.00 93.56 115 TYR A O 1
ATOM 928 N N . LEU A 1 116 ? 15.561 0.996 -16.782 1.00 93.06 116 LEU A N 1
ATOM 929 C CA . LEU A 1 116 ? 16.962 1.146 -17.189 1.00 93.06 116 LEU A CA 1
ATOM 930 C C . LEU A 1 116 ? 17.174 2.271 -18.214 1.00 93.06 116 LEU A C 1
ATOM 932 O O . LEU A 1 116 ? 18.243 2.886 -18.225 1.00 93.06 116 LEU A O 1
ATOM 936 N N . ALA A 1 117 ? 16.166 2.553 -19.042 1.00 92.75 117 ALA A N 1
ATOM 937 C CA . ALA A 1 117 ? 16.184 3.607 -20.051 1.00 92.75 117 ALA A CA 1
ATOM 938 C C . ALA A 1 117 ? 15.990 5.019 -19.473 1.00 92.75 117 ALA A C 1
ATOM 940 O O . ALA A 1 117 ? 16.334 5.994 -20.142 1.00 92.75 117 ALA A O 1
ATOM 941 N N . LEU A 1 118 ? 15.481 5.146 -18.241 1.00 91.75 118 LEU A N 1
ATOM 942 C CA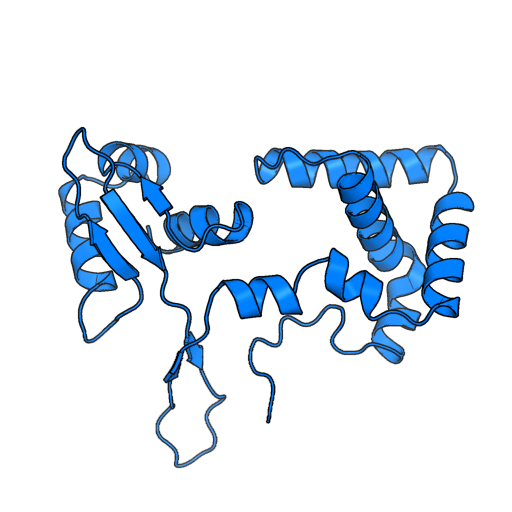 . LEU A 1 118 ? 15.360 6.438 -17.561 1.00 91.75 118 LEU A CA 1
ATOM 943 C C . LEU A 1 118 ? 16.726 7.124 -17.435 1.00 91.75 118 LEU A C 1
ATOM 945 O O . LEU A 1 118 ? 17.759 6.475 -17.206 1.00 91.75 118 LEU A O 1
ATOM 949 N N . GLN A 1 119 ? 16.737 8.455 -17.499 1.00 93.25 119 GLN A N 1
ATOM 950 C CA . GLN A 1 119 ? 17.948 9.221 -17.222 1.00 93.25 119 GLN A CA 1
ATOM 951 C C . GLN A 1 119 ? 18.387 9.019 -15.761 1.00 93.25 119 GLN A C 1
ATOM 953 O O . GLN A 1 119 ? 17.551 8.778 -14.887 1.00 93.25 119 GLN A O 1
ATOM 958 N N . PRO A 1 120 ? 19.689 9.123 -15.439 1.00 93.12 120 PRO A N 1
ATOM 959 C CA . PRO A 1 120 ? 20.171 8.927 -14.070 1.00 93.12 120 PRO A CA 1
ATOM 960 C C . PRO A 1 120 ? 19.488 9.830 -13.031 1.00 93.12 120 PRO A C 1
ATOM 962 O O . PRO A 1 120 ? 19.297 9.421 -11.888 1.00 93.12 120 PRO A O 1
ATOM 965 N N . THR A 1 121 ? 19.109 11.048 -13.421 1.00 92.62 121 THR A N 1
ATOM 966 C CA . THR A 1 121 ? 18.358 11.992 -12.581 1.00 92.62 121 THR A CA 1
ATOM 967 C C . THR A 1 121 ? 16.931 11.517 -12.322 1.00 92.62 121 THR A C 1
ATOM 969 O O . THR A 1 121 ? 16.489 11.523 -11.179 1.00 92.62 121 THR A O 1
ATOM 972 N N . GLU A 1 122 ? 16.238 11.037 -13.353 1.00 91.56 122 GLU A N 1
ATOM 973 C CA . GLU A 1 122 ? 14.879 10.496 -13.248 1.00 91.56 122 GLU A CA 1
ATOM 974 C C . GLU A 1 122 ? 14.846 9.206 -12.424 1.00 91.56 122 GLU A C 1
ATOM 976 O O . GLU A 1 122 ? 13.948 9.015 -11.608 1.00 91.56 122 GLU A O 1
ATOM 981 N N . ARG A 1 123 ? 15.854 8.335 -12.577 1.00 92.50 123 ARG A N 1
ATOM 982 C CA . ARG A 1 123 ? 15.985 7.129 -11.744 1.00 92.50 123 ARG A CA 1
ATOM 983 C C . ARG A 1 123 ? 16.113 7.476 -10.269 1.00 92.50 123 ARG A C 1
ATOM 985 O O . ARG A 1 123 ? 15.409 6.887 -9.453 1.00 92.50 123 ARG A O 1
ATOM 992 N N . ARG A 1 124 ? 16.966 8.451 -9.932 1.00 93.56 124 ARG A N 1
ATOM 993 C CA . ARG A 1 124 ? 17.104 8.927 -8.548 1.00 93.56 124 ARG A CA 1
ATOM 994 C C . ARG A 1 124 ? 15.796 9.495 -8.019 1.00 93.56 124 ARG A C 1
ATOM 996 O O . ARG A 1 124 ? 15.411 9.135 -6.917 1.00 93.56 124 ARG A O 1
ATOM 1003 N N . ASP A 1 125 ? 15.090 10.299 -8.809 1.00 93.88 125 ASP A N 1
ATOM 1004 C CA . ASP A 1 125 ? 13.802 10.872 -8.402 1.00 93.88 125 ASP A CA 1
ATOM 1005 C C . ASP A 1 125 ? 12.749 9.793 -8.086 1.00 93.88 125 ASP A C 1
ATOM 1007 O O . ASP A 1 125 ? 12.048 9.864 -7.072 1.00 93.88 125 ASP A O 1
ATOM 1011 N N . VAL A 1 126 ? 12.675 8.738 -8.906 1.00 92.50 126 VAL A N 1
ATOM 1012 C CA . VAL A 1 126 ? 11.801 7.585 -8.639 1.00 92.50 126 VAL A CA 1
ATOM 1013 C C . VAL A 1 126 ? 12.221 6.864 -7.356 1.00 92.50 126 VAL A C 1
ATOM 1015 O O . VAL A 1 126 ? 11.380 6.600 -6.494 1.00 92.50 126 VAL A O 1
ATOM 1018 N N . GLU A 1 127 ? 13.509 6.553 -7.202 1.00 94.56 127 GLU A N 1
ATOM 1019 C CA . GLU A 1 127 ? 14.031 5.866 -6.017 1.00 94.56 127 GLU A CA 1
ATOM 1020 C C . GLU A 1 127 ? 13.821 6.669 -4.729 1.00 94.56 127 GLU A C 1
ATOM 1022 O O . GLU A 1 127 ? 13.451 6.095 -3.702 1.00 94.56 127 GLU A O 1
ATOM 1027 N N . ASP A 1 128 ? 14.022 7.983 -4.778 1.00 93.88 128 ASP A N 1
ATOM 1028 C CA . ASP A 1 128 ? 13.831 8.886 -3.648 1.00 93.88 128 ASP A CA 1
ATOM 1029 C C . ASP A 1 128 ? 12.346 9.007 -3.297 1.00 93.88 128 ASP A C 1
ATOM 1031 O O . ASP A 1 128 ? 11.987 8.839 -2.130 1.00 93.88 128 ASP A O 1
ATOM 1035 N N . THR A 1 129 ? 11.463 9.134 -4.295 1.00 90.94 129 THR A N 1
ATOM 1036 C CA . THR A 1 129 ? 10.004 9.097 -4.087 1.00 90.94 129 THR A CA 1
ATOM 1037 C C . THR A 1 129 ? 9.579 7.817 -3.363 1.00 90.94 129 THR A C 1
ATOM 1039 O O . THR A 1 129 ? 8.805 7.847 -2.403 1.00 90.94 129 THR A O 1
ATOM 1042 N N . VAL A 1 130 ? 10.084 6.663 -3.807 1.00 89.50 130 VAL A N 1
ATOM 1043 C CA . VAL A 1 130 ? 9.782 5.372 -3.176 1.00 89.50 130 VAL A CA 1
ATOM 1044 C C . VAL A 1 130 ? 10.342 5.315 -1.757 1.00 89.50 130 VAL A C 1
ATOM 1046 O O . VAL A 1 130 ? 9.642 4.886 -0.837 1.00 89.50 130 VAL A O 1
ATOM 1049 N N . ARG A 1 131 ? 11.580 5.770 -1.550 1.00 89.88 131 ARG A N 1
ATOM 1050 C CA . ARG A 1 131 ? 12.226 5.786 -0.234 1.00 89.88 131 ARG A CA 1
ATOM 1051 C C . ARG A 1 131 ? 11.458 6.653 0.758 1.00 89.88 131 ARG A C 1
ATOM 1053 O O . ARG A 1 131 ? 11.252 6.221 1.893 1.00 89.88 131 ARG A O 1
ATOM 1060 N N . ASP A 1 132 ? 11.005 7.825 0.337 1.00 86.75 132 ASP A N 1
ATOM 1061 C CA . ASP A 1 132 ? 10.236 8.737 1.176 1.00 86.75 132 ASP A CA 1
ATOM 1062 C C . ASP A 1 132 ? 8.859 8.165 1.502 1.00 86.75 132 ASP A C 1
ATOM 1064 O O . ASP A 1 132 ? 8.487 8.120 2.674 1.00 86.75 132 ASP A O 1
ATOM 1068 N N . ASN A 1 133 ? 8.160 7.585 0.522 1.00 78.94 133 ASN A N 1
ATOM 1069 C CA . ASN A 1 133 ? 6.890 6.897 0.765 1.00 78.94 133 ASN A CA 1
ATOM 1070 C C . ASN A 1 133 ? 7.035 5.758 1.788 1.00 78.94 133 ASN A C 1
ATOM 1072 O O . ASN A 1 133 ? 6.243 5.655 2.730 1.00 78.94 133 ASN A O 1
ATOM 1076 N N . LEU A 1 134 ? 8.069 4.921 1.656 1.00 81.38 134 LEU A N 1
ATOM 1077 C CA . LEU A 1 134 ? 8.336 3.835 2.603 1.00 81.38 134 LEU A CA 1
ATOM 1078 C C . LEU A 1 134 ? 8.674 4.367 4.004 1.00 81.38 134 LEU A C 1
ATOM 1080 O O . LEU A 1 134 ? 8.177 3.831 4.999 1.00 81.38 134 LEU A O 1
ATOM 1084 N N . ARG A 1 135 ? 9.445 5.460 4.100 1.00 78.62 135 ARG A N 1
ATOM 1085 C CA . ARG A 1 135 ? 9.747 6.141 5.371 1.00 78.62 135 ARG A CA 1
ATOM 1086 C C . ARG A 1 135 ? 8.495 6.719 6.026 1.00 78.62 135 ARG A C 1
ATOM 1088 O O . ARG A 1 135 ? 8.285 6.489 7.215 1.00 78.62 135 ARG A O 1
ATOM 1095 N N . THR A 1 136 ? 7.626 7.396 5.275 1.00 69.75 136 THR A N 1
ATOM 1096 C CA . THR A 1 136 ? 6.343 7.932 5.770 1.00 69.75 136 THR A CA 1
ATOM 1097 C C . THR A 1 136 ? 5.421 6.827 6.296 1.00 69.75 136 THR A C 1
ATOM 1099 O O . THR A 1 136 ? 4.668 7.023 7.261 1.00 69.75 136 THR A O 1
ATOM 1102 N N . LEU A 1 137 ? 5.488 5.640 5.689 1.00 67.81 137 LEU A N 1
ATOM 1103 C CA . LEU A 1 137 ? 4.766 4.449 6.137 1.00 67.81 137 LEU A CA 1
ATOM 1104 C C . LEU A 1 137 ? 5.466 3.711 7.293 1.00 67.81 137 LEU A C 1
ATOM 1106 O O . LEU A 1 137 ? 4.852 2.851 7.925 1.00 67.81 137 LEU A O 1
ATOM 1110 N N . GLY A 1 138 ? 6.709 4.074 7.625 1.00 68.56 138 GLY A N 1
ATOM 1111 C CA . GLY A 1 138 ? 7.514 3.421 8.658 1.00 68.56 138 GLY A CA 1
ATOM 1112 C C . GLY A 1 138 ? 7.922 1.994 8.285 1.00 68.56 138 GLY A C 1
ATOM 1113 O O . GLY A 1 138 ? 8.076 1.152 9.172 1.00 68.56 138 GLY A O 1
ATOM 1114 N N . MET A 1 139 ? 8.038 1.708 6.987 1.00 70.31 139 MET A N 1
ATOM 1115 C CA . MET A 1 139 ? 8.403 0.398 6.459 1.00 70.31 139 MET A CA 1
ATOM 1116 C C . MET A 1 139 ? 9.918 0.304 6.271 1.00 70.31 139 MET A C 1
ATOM 1118 O O . MET A 1 139 ? 10.540 1.178 5.672 1.00 70.31 139 MET A O 1
ATOM 1122 N N . VAL A 1 140 ? 10.503 -0.793 6.750 1.00 75.44 140 VAL A N 1
ATOM 1123 C CA . VAL A 1 140 ? 11.884 -1.180 6.443 1.00 75.44 140 VAL A CA 1
ATOM 1124 C C . VAL A 1 140 ? 11.805 -2.382 5.516 1.00 75.44 140 VAL A C 1
ATOM 1126 O O . VAL A 1 140 ? 11.226 -3.403 5.885 1.00 75.44 140 VAL A O 1
ATOM 1129 N N . VAL A 1 141 ? 12.338 -2.244 4.305 1.00 76.94 141 VAL A N 1
ATOM 1130 C CA . VAL A 1 141 ? 12.222 -3.250 3.243 1.00 76.94 141 VAL A CA 1
ATOM 1131 C C . VAL A 1 141 ? 13.595 -3.777 2.842 1.00 76.94 141 VAL A C 1
ATOM 1133 O O . VAL A 1 141 ? 14.608 -3.091 2.977 1.00 76.94 141 VAL A O 1
ATOM 1136 N N . THR A 1 142 ? 13.632 -5.010 2.343 1.00 81.69 142 THR A N 1
ATOM 1137 C CA . THR A 1 142 ? 14.843 -5.601 1.765 1.00 81.69 142 THR A CA 1
ATOM 1138 C C . THR A 1 142 ? 15.143 -4.975 0.399 1.00 81.69 142 THR A C 1
ATOM 1140 O O . THR A 1 142 ? 14.261 -4.406 -0.244 1.00 81.69 142 THR A O 1
ATOM 1143 N N . LYS A 1 143 ? 16.387 -5.102 -0.082 1.00 82.50 143 LYS A N 1
ATOM 1144 C CA . LYS A 1 143 ? 16.786 -4.591 -1.407 1.00 82.50 143 LYS A CA 1
ATOM 1145 C C . LYS A 1 143 ? 15.910 -5.133 -2.560 1.00 82.50 143 LYS A C 1
ATOM 1147 O O . LYS A 1 143 ? 15.509 -4.325 -3.393 1.00 82.50 143 LYS A O 1
ATOM 1152 N N . PRO A 1 144 ? 15.552 -6.435 -2.614 1.00 82.12 144 PRO A N 1
ATOM 1153 C CA . PRO A 1 144 ? 14.657 -6.948 -3.656 1.00 82.12 144 PRO A CA 1
ATOM 1154 C C . PRO A 1 144 ? 13.245 -6.354 -3.591 1.00 82.12 144 PRO A C 1
ATOM 1156 O O . PRO A 1 144 ? 12.695 -5.978 -4.622 1.00 82.12 144 PRO A O 1
ATOM 1159 N N . ALA A 1 145 ? 12.685 -6.208 -2.386 1.00 81.25 145 ALA A N 1
ATOM 1160 C CA . ALA A 1 145 ? 11.371 -5.596 -2.207 1.00 81.25 145 ALA A CA 1
ATOM 1161 C C . ALA A 1 145 ? 11.394 -4.116 -2.618 1.00 81.25 145 ALA A C 1
ATOM 1163 O O . ALA A 1 145 ? 10.499 -3.656 -3.319 1.00 81.25 145 ALA A O 1
ATOM 1164 N N . PHE A 1 146 ? 12.454 -3.378 -2.265 1.00 86.69 146 PHE A N 1
ATOM 1165 C CA . PHE A 1 146 ? 12.645 -1.993 -2.707 1.00 86.69 146 PHE A CA 1
ATOM 1166 C C . PHE A 1 146 ? 12.613 -1.865 -4.236 1.00 86.69 146 PHE A C 1
ATOM 1168 O O . PHE A 1 146 ? 11.897 -1.011 -4.752 1.00 86.69 146 PHE A O 1
ATOM 1175 N N . HIS A 1 147 ? 13.315 -2.749 -4.956 1.00 89.81 147 HIS A N 1
ATOM 1176 C CA . HIS A 1 147 ? 13.307 -2.765 -6.425 1.00 89.81 147 HIS A CA 1
ATOM 1177 C C . HIS A 1 147 ? 11.895 -2.943 -6.994 1.00 89.81 147 HIS A C 1
ATOM 1179 O O . HIS A 1 147 ? 11.510 -2.244 -7.922 1.00 89.81 147 HIS A O 1
ATOM 1185 N N . GLN A 1 148 ? 11.068 -3.803 -6.395 1.00 89.06 148 GLN A N 1
ATOM 1186 C CA . GLN A 1 148 ? 9.676 -3.973 -6.826 1.00 89.06 148 GLN A CA 1
ATOM 1187 C C . GLN A 1 148 ? 8.844 -2.695 -6.642 1.00 89.06 148 GLN A C 1
ATOM 1189 O O . GLN A 1 148 ? 8.058 -2.343 -7.520 1.00 89.06 148 GLN A O 1
ATOM 1194 N N . TYR A 1 149 ? 9.030 -1.955 -5.546 1.00 87.88 149 TYR A N 1
ATOM 1195 C CA . TYR A 1 149 ? 8.367 -0.657 -5.376 1.00 87.88 149 TYR A CA 1
ATOM 1196 C C . TYR A 1 149 ? 8.834 0.372 -6.413 1.00 87.88 149 TYR A C 1
ATOM 1198 O O . TYR A 1 149 ? 8.008 1.125 -6.930 1.00 87.88 149 TYR A O 1
ATOM 1206 N N . VAL A 1 150 ? 10.128 0.372 -6.748 1.00 92.69 150 VAL A N 1
ATOM 1207 C CA . VAL A 1 150 ? 10.701 1.217 -7.808 1.00 92.69 150 VAL A CA 1
ATOM 1208 C C . VAL A 1 150 ? 10.079 0.885 -9.158 1.00 92.69 150 VAL A C 1
ATOM 1210 O O . VAL A 1 150 ? 9.532 1.779 -9.795 1.00 92.69 150 VAL A O 1
ATOM 1213 N N . LEU A 1 151 ? 10.049 -0.390 -9.552 1.00 93.12 151 LEU A N 1
ATOM 1214 C CA . LEU A 1 151 ? 9.423 -0.818 -10.805 1.00 93.12 151 LEU A CA 1
ATOM 1215 C C . LEU A 1 151 ? 7.943 -0.450 -10.868 1.00 93.12 151 LEU A C 1
ATOM 1217 O O . LEU A 1 151 ? 7.460 -0.001 -11.902 1.00 93.12 151 LEU A O 1
ATOM 1221 N N . TYR A 1 152 ? 7.208 -0.605 -9.769 1.00 90.88 152 TYR A N 1
ATOM 1222 C CA . TYR A 1 152 ? 5.801 -0.222 -9.731 1.00 90.88 152 TYR A CA 1
ATOM 1223 C C . TYR A 1 152 ? 5.601 1.286 -9.910 1.00 90.88 152 TYR A C 1
ATOM 1225 O O . TYR A 1 152 ? 4.685 1.712 -10.616 1.00 90.88 152 TYR A O 1
ATOM 1233 N N . GLU A 1 153 ? 6.462 2.104 -9.308 1.00 90.94 153 GLU A N 1
ATOM 1234 C CA . GLU A 1 153 ? 6.421 3.552 -9.491 1.00 90.94 153 GLU A CA 1
ATOM 1235 C C . GLU A 1 153 ? 6.846 3.954 -10.913 1.00 90.94 153 GLU A C 1
ATOM 1237 O O . GLU A 1 153 ? 6.184 4.788 -11.532 1.00 90.94 153 GLU A O 1
ATOM 1242 N N . THR A 1 154 ? 7.856 3.299 -11.495 1.00 92.31 154 THR A N 1
ATOM 1243 C CA . THR A 1 154 ? 8.210 3.460 -12.913 1.00 92.31 154 THR A CA 1
ATOM 1244 C C . THR A 1 154 ? 7.026 3.122 -13.813 1.00 92.31 154 THR A C 1
ATOM 1246 O O . THR A 1 154 ? 6.644 3.939 -14.647 1.00 92.31 154 THR A O 1
ATOM 1249 N N . MET A 1 155 ? 6.369 1.982 -13.589 1.00 91.31 155 MET A N 1
ATOM 1250 C CA . MET A 1 155 ? 5.195 1.543 -14.347 1.00 91.31 155 MET A CA 1
ATOM 1251 C C . MET A 1 155 ? 4.077 2.591 -14.323 1.00 91.31 155 MET A C 1
ATOM 1253 O O . MET A 1 155 ? 3.454 2.870 -15.349 1.00 91.31 155 MET A O 1
ATOM 1257 N N . ARG A 1 156 ? 3.832 3.201 -13.155 1.00 87.94 156 ARG A N 1
ATOM 1258 C CA . ARG A 1 156 ? 2.839 4.272 -12.991 1.00 87.94 156 ARG A CA 1
ATOM 1259 C C . ARG A 1 156 ? 3.194 5.543 -13.752 1.00 87.94 156 ARG A C 1
ATOM 1261 O O . ARG A 1 156 ? 2.275 6.240 -14.165 1.00 87.94 156 ARG A O 1
ATOM 1268 N N . ARG A 1 157 ? 4.479 5.859 -13.911 1.00 88.25 157 ARG A N 1
ATOM 1269 C CA . ARG A 1 157 ? 4.935 7.092 -14.569 1.00 88.25 157 ARG A CA 1
ATOM 1270 C C . ARG A 1 157 ? 5.062 6.939 -16.081 1.00 88.25 157 ARG A C 1
ATOM 1272 O O . ARG A 1 157 ? 4.620 7.818 -16.809 1.00 88.25 157 ARG A O 1
ATOM 1279 N N . THR A 1 158 ? 5.633 5.833 -16.552 1.00 88.31 158 THR A N 1
ATOM 1280 C CA . THR A 1 158 ? 6.026 5.674 -17.963 1.00 88.31 158 THR A CA 1
ATOM 1281 C C . THR A 1 158 ? 5.083 4.780 -18.762 1.00 88.31 158 THR A C 1
ATOM 1283 O O . THR A 1 158 ? 4.927 4.976 -19.963 1.00 88.31 158 THR A O 1
ATOM 1286 N N . MET A 1 159 ? 4.406 3.827 -18.113 1.00 88.75 159 MET A N 1
ATOM 1287 C CA . MET A 1 159 ? 3.579 2.815 -18.787 1.00 88.75 159 MET A CA 1
ATOM 1288 C C . MET A 1 159 ? 2.087 2.918 -18.442 1.00 88.75 159 MET A C 1
ATOM 1290 O O . MET A 1 159 ? 1.315 2.019 -18.772 1.00 88.75 159 MET A O 1
ATOM 1294 N N . TYR A 1 160 ? 1.644 4.007 -17.804 1.00 84.94 160 TYR A N 1
ATOM 1295 C CA . TYR A 1 160 ? 0.284 4.131 -17.262 1.00 84.94 160 TYR A CA 1
ATOM 1296 C C . TYR A 1 160 ? -0.820 3.772 -18.264 1.00 84.94 160 TYR A C 1
ATOM 1298 O O . TYR A 1 160 ? -1.711 2.983 -17.948 1.00 84.94 160 TYR A O 1
ATOM 1306 N N . HIS A 1 161 ? -0.766 4.331 -19.476 1.00 85.69 161 HIS A N 1
ATOM 1307 C CA . HIS A 1 161 ? -1.801 4.123 -20.492 1.00 85.69 161 HIS A CA 1
ATOM 1308 C C . HIS A 1 161 ? -1.821 2.690 -21.029 1.00 85.69 161 HIS A C 1
ATOM 1310 O O . HIS A 1 161 ? -2.900 2.116 -21.180 1.00 85.69 161 HIS A O 1
ATOM 1316 N N . HIS A 1 162 ? -0.643 2.104 -21.259 1.00 86.12 162 HIS A N 1
ATOM 1317 C CA . HIS A 1 162 ? -0.497 0.705 -21.666 1.00 86.12 162 HIS A CA 1
ATOM 1318 C C . HIS A 1 162 ? -1.099 -0.225 -20.610 1.00 86.12 162 HIS A C 1
ATOM 1320 O O . HIS A 1 162 ? -2.011 -1.006 -20.881 1.00 86.12 162 HIS A O 1
ATOM 1326 N N . ILE A 1 163 ? -0.685 -0.044 -19.359 1.00 85.38 163 ILE A N 1
ATOM 1327 C CA . ILE A 1 163 ? -1.121 -0.886 -18.248 1.00 85.38 163 ILE A CA 1
ATOM 1328 C C . ILE A 1 163 ? -2.609 -0.710 -17.960 1.00 85.38 163 ILE A C 1
ATOM 1330 O O . ILE A 1 163 ? -3.304 -1.692 -17.740 1.00 85.38 163 ILE A O 1
ATOM 1334 N N . ARG A 1 164 ? -3.145 0.510 -18.028 1.00 81.94 164 ARG A N 1
ATOM 1335 C CA . ARG A 1 164 ? -4.583 0.747 -17.847 1.00 81.94 164 ARG A CA 1
ATOM 1336 C C . ARG A 1 164 ? -5.430 0.061 -18.924 1.00 81.94 164 ARG A C 1
ATOM 1338 O O . ARG A 1 164 ? -6.562 -0.320 -18.636 1.00 81.94 164 ARG A O 1
ATOM 1345 N N . ARG A 1 165 ? -4.909 -0.080 -20.146 1.00 83.94 165 ARG A N 1
ATOM 1346 C CA . ARG A 1 165 ? -5.605 -0.741 -21.256 1.00 83.94 165 ARG A CA 1
ATOM 1347 C C . ARG A 1 165 ? -5.590 -2.263 -21.119 1.00 83.94 165 ARG A C 1
ATOM 1349 O O . ARG A 1 165 ? -6.631 -2.886 -21.293 1.00 83.94 165 ARG A O 1
ATOM 1356 N N . HIS A 1 166 ? -4.431 -2.844 -20.818 1.00 83.81 166 HIS A N 1
ATOM 1357 C CA . HIS A 1 166 ? -4.241 -4.300 -20.793 1.00 83.81 166 HIS A CA 1
ATOM 1358 C C . HIS A 1 166 ? -4.530 -4.929 -19.421 1.00 83.81 166 HIS A C 1
ATOM 1360 O O . HIS A 1 166 ? -4.947 -6.080 -19.340 1.00 83.81 166 HIS A O 1
ATOM 1366 N N . TYR A 1 167 ? -4.398 -4.147 -18.349 1.00 81.25 167 TYR A N 1
ATOM 1367 C CA . TYR A 1 167 ? -4.616 -4.550 -16.960 1.00 81.25 167 TYR A CA 1
ATOM 1368 C C . TYR A 1 167 ? -5.527 -3.531 -16.244 1.00 81.25 167 TYR A C 1
ATOM 1370 O O . TYR A 1 167 ? -5.086 -2.799 -15.351 1.00 81.25 167 TYR A O 1
ATOM 1378 N N . PRO A 1 168 ? -6.824 -3.457 -16.594 1.00 70.75 168 PRO A N 1
ATOM 1379 C CA . PRO A 1 168 ? -7.730 -2.405 -16.116 1.00 70.75 168 PRO A CA 1
ATOM 1380 C C . PRO A 1 168 ? -7.893 -2.364 -14.588 1.00 70.75 168 PRO A C 1
ATOM 1382 O O . PRO A 1 168 ? -8.162 -1.306 -14.022 1.00 70.75 168 PRO A O 1
ATOM 1385 N N . ASN A 1 169 ? -7.662 -3.487 -13.902 1.00 70.94 169 ASN A N 1
ATOM 1386 C CA . ASN A 1 169 ? -7.739 -3.588 -12.443 1.00 70.94 169 ASN A CA 1
ATOM 1387 C C . ASN A 1 169 ? -6.408 -3.283 -11.725 1.00 70.94 169 ASN A C 1
ATOM 1389 O O . ASN A 1 169 ? -6.379 -3.240 -10.499 1.00 70.94 169 ASN A O 1
ATOM 1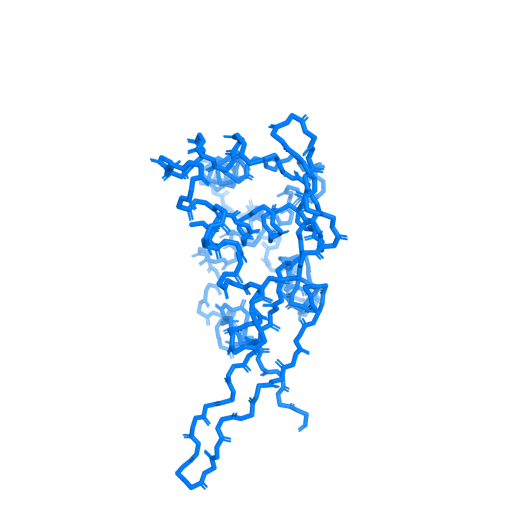393 N N . MET A 1 170 ? -5.313 -3.026 -12.454 1.00 72.56 170 MET A N 1
ATOM 1394 C CA . MET A 1 170 ? -3.965 -2.851 -11.887 1.00 72.56 170 MET A CA 1
ATOM 1395 C C . MET A 1 170 ? -3.857 -1.652 -10.938 1.00 72.56 170 MET A C 1
ATOM 1397 O O . MET A 1 170 ? -3.098 -1.681 -9.972 1.00 72.56 170 MET A O 1
ATOM 1401 N N . PHE A 1 171 ? -4.624 -0.591 -11.198 1.00 67.75 171 PHE A N 1
ATOM 1402 C CA . PHE A 1 171 ? -4.639 0.631 -10.385 1.00 67.75 171 PHE A CA 1
ATOM 1403 C C . PHE A 1 171 ? -5.954 0.834 -9.625 1.00 67.75 171 PHE A C 1
ATOM 1405 O O . PHE A 1 171 ? -6.062 1.769 -8.833 1.00 67.75 171 PHE A O 1
ATOM 1412 N N . VAL A 1 172 ? -6.942 -0.037 -9.839 1.00 58.22 172 VAL A N 1
ATOM 1413 C CA . VAL A 1 172 ? -8.247 0.042 -9.180 1.00 58.22 172 VAL A CA 1
ATOM 1414 C C . VAL A 1 172 ? -8.179 -0.736 -7.871 1.00 58.22 172 VAL A C 1
ATOM 1416 O O . VAL A 1 172 ? -7.757 -1.889 -7.827 1.00 58.22 172 VAL A O 1
ATOM 1419 N N . PHE A 1 173 ? -8.601 -0.112 -6.776 1.00 45.81 173 PHE A N 1
ATOM 1420 C CA . PHE A 1 173 ? -8.923 -0.849 -5.560 1.00 45.81 173 PHE A CA 1
ATOM 1421 C C . PHE A 1 173 ? -10.335 -1.418 -5.732 1.00 45.81 173 PHE A C 1
ATOM 1423 O O . PHE A 1 173 ? -11.312 -0.735 -5.441 1.00 45.81 173 PHE A O 1
ATOM 1430 N N . ASN A 1 174 ? -10.444 -2.635 -6.273 1.00 42.34 174 ASN A N 1
ATOM 1431 C CA . ASN A 1 174 ? -11.701 -3.381 -6.329 1.00 42.34 174 ASN A CA 1
ATOM 1432 C C . ASN A 1 174 ? -11.676 -4.425 -5.212 1.00 42.34 174 ASN A C 1
ATOM 1434 O O . ASN A 1 174 ? -11.123 -5.505 -5.401 1.00 42.34 174 ASN A O 1
ATOM 1438 N N . PRO A 1 175 ? -12.224 -4.121 -4.025 1.00 43.44 175 PRO A N 1
ATOM 1439 C CA . PRO A 1 175 ? -12.194 -5.073 -2.928 1.00 43.44 175 PRO A CA 1
ATOM 1440 C C . PRO A 1 175 ? -13.208 -6.213 -3.128 1.00 43.44 175 PRO A C 1
ATOM 1442 O O . PRO A 1 175 ? -13.229 -7.143 -2.337 1.00 43.44 175 PRO A O 1
ATOM 1445 N N . VAL A 1 176 ? -14.043 -6.183 -4.171 1.00 38.31 176 VAL A N 1
ATOM 1446 C CA . VAL A 1 176 ? -15.038 -7.227 -4.441 1.00 38.31 176 VAL A CA 1
ATOM 1447 C C . VAL A 1 176 ? -14.636 -7.990 -5.696 1.00 38.31 176 VAL A C 1
ATOM 1449 O O . VAL A 1 176 ? -14.788 -7.494 -6.809 1.00 38.31 176 VAL A O 1
ATOM 1452 N N . SER A 1 177 ? -14.110 -9.197 -5.510 1.00 39.78 177 SER A N 1
ATOM 1453 C CA . SER A 1 177 ? -14.022 -10.190 -6.576 1.00 39.78 177 SER A CA 1
ATOM 1454 C C . SER A 1 177 ? -15.423 -10.758 -6.782 1.00 39.78 177 SER A C 1
ATOM 1456 O O . SER A 1 177 ? -15.93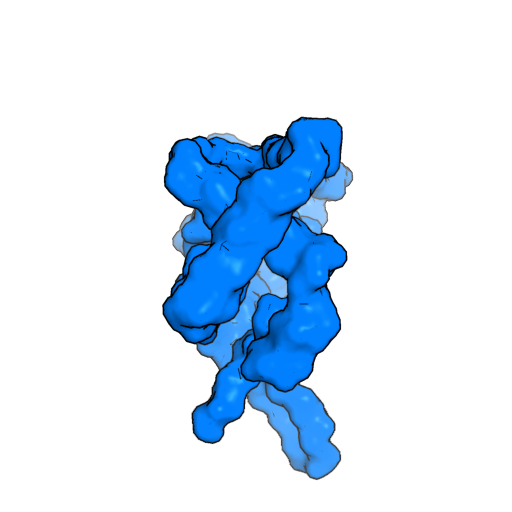3 -11.470 -5.920 1.00 39.78 177 SER A O 1
ATOM 1458 N N . THR A 1 178 ? -16.070 -10.408 -7.891 1.00 38.50 178 THR A N 1
ATOM 1459 C CA . THR A 1 178 ? -17.257 -11.127 -8.365 1.00 38.50 178 THR A CA 1
ATOM 1460 C C . THR A 1 178 ? -16.840 -12.568 -8.643 1.00 38.50 178 THR A C 1
ATOM 1462 O O . THR A 1 178 ? -15.983 -12.794 -9.499 1.00 38.50 178 THR A O 1
ATOM 1465 N N . SER A 1 179 ? -17.373 -13.497 -7.849 1.00 34.97 179 SER A N 1
ATOM 1466 C CA . SER A 1 179 ? -17.330 -14.940 -8.120 1.00 34.97 179 SER A CA 1
ATOM 1467 C C . SER A 1 179 ? -18.502 -15.300 -9.017 1.00 34.97 179 SER A C 1
ATOM 1469 O O . SER A 1 179 ? -19.580 -14.707 -8.782 1.00 34.97 179 SER A O 1
#

Radius of gyration: 20.04 Å; chains: 1; bounding box: 55×29×53 Å